Protein AF-A0A9D4WQP6-F1 (afdb_monomer_lite)

Structure (mmCIF, N/CA/C/O backbone):
data_AF-A0A9D4WQP6-F1
#
_entry.id   AF-A0A9D4WQP6-F1
#
loop_
_atom_site.group_PDB
_atom_site.id
_atom_site.type_symbol
_atom_site.label_atom_id
_atom_site.label_alt_id
_atom_site.label_comp_id
_atom_site.label_asym_id
_atom_site.label_entity_id
_atom_site.label_seq_id
_atom_site.pdbx_PDB_ins_code
_atom_site.Cartn_x
_atom_site.Cartn_y
_atom_site.Cartn_z
_atom_site.occupancy
_atom_site.B_iso_or_equiv
_atom_site.auth_seq_id
_atom_site.auth_comp_id
_atom_site.auth_asym_id
_atom_site.auth_atom_id
_atom_site.pdbx_PDB_model_num
ATOM 1 N N . ILE A 1 1 ? -13.582 3.578 19.648 1.00 75.19 1 ILE A N 1
ATOM 2 C CA . ILE A 1 1 ? -13.216 3.789 18.219 1.00 75.19 1 ILE A CA 1
ATOM 3 C C . ILE A 1 1 ? -14.192 4.723 17.494 1.00 75.19 1 ILE A C 1
ATOM 5 O O . ILE A 1 1 ? -13.750 5.733 16.963 1.00 75.19 1 ILE A O 1
ATOM 9 N N . GLU A 1 2 ? -15.504 4.466 17.499 1.00 80.69 2 GLU A N 1
ATOM 10 C CA . GLU A 1 2 ? -16.477 5.307 16.768 1.00 80.69 2 GLU A CA 1
ATOM 11 C C . GLU A 1 2 ? -16.513 6.769 17.237 1.00 80.69 2 GLU A C 1
ATOM 13 O O . GLU A 1 2 ? -16.511 7.677 16.411 1.00 80.69 2 GLU A O 1
ATOM 18 N N . LYS A 1 3 ? -16.437 7.014 18.554 1.00 83.38 3 LYS A N 1
ATOM 19 C CA . LYS A 1 3 ? -16.319 8.375 19.112 1.00 83.38 3 LYS A CA 1
ATOM 20 C C . LYS A 1 3 ? -15.081 9.123 18.594 1.00 83.38 3 LYS A C 1
ATOM 22 O O . LYS A 1 3 ? -15.191 10.296 18.254 1.00 83.38 3 LYS A O 1
ATOM 27 N N . LEU A 1 4 ? -13.934 8.440 18.480 1.00 81.88 4 LEU A N 1
ATOM 28 C CA . LEU A 1 4 ? -12.697 9.008 17.920 1.00 81.88 4 LEU A CA 1
ATOM 29 C C . LEU A 1 4 ? -12.855 9.311 16.421 1.00 81.88 4 LEU A C 1
ATOM 31 O O . LEU A 1 4 ? -12.470 10.376 15.948 1.00 81.88 4 LEU A O 1
ATOM 35 N N . ALA A 1 5 ? -13.455 8.393 15.660 1.00 81.44 5 ALA A N 1
ATOM 36 C CA . ALA A 1 5 ? -13.726 8.627 14.245 1.00 81.44 5 ALA A CA 1
ATOM 37 C C . ALA A 1 5 ? -14.672 9.825 14.046 1.00 81.44 5 ALA A C 1
ATOM 39 O O . ALA A 1 5 ? -14.434 10.661 13.173 1.00 81.44 5 ALA A O 1
ATOM 40 N N . SER A 1 6 ? -15.698 9.947 14.893 1.00 82.69 6 SER A N 1
ATOM 41 C CA . SER A 1 6 ? -16.642 11.064 14.874 1.00 82.69 6 SER A CA 1
ATOM 42 C C . SER A 1 6 ? -15.977 12.394 15.238 1.00 82.69 6 SER A C 1
ATOM 44 O O . SER A 1 6 ? -16.232 13.392 14.565 1.00 82.69 6 SER A O 1
ATOM 46 N N . SER A 1 7 ? -15.102 12.432 16.252 1.00 84.06 7 SER A N 1
ATOM 47 C CA . SER A 1 7 ? -14.399 13.665 16.644 1.00 84.06 7 SER A CA 1
ATOM 48 C C . SER A 1 7 ? -13.452 14.164 15.549 1.00 84.06 7 SER A C 1
ATOM 50 O O . SER A 1 7 ? -13.357 15.365 15.303 1.00 84.06 7 SER A O 1
ATOM 52 N N . LEU A 1 8 ? -12.826 13.243 14.815 1.00 79.56 8 LEU A N 1
ATOM 53 C CA . LEU A 1 8 ? -11.936 13.544 13.691 1.00 79.56 8 LEU A CA 1
ATOM 54 C C . LEU A 1 8 ? -12.680 13.771 12.362 1.00 79.56 8 LEU A C 1
ATOM 56 O O . LEU A 1 8 ? -12.034 13.958 11.327 1.00 79.56 8 LEU A O 1
ATOM 60 N N . LYS A 1 9 ? -14.025 13.751 12.369 1.00 79.44 9 LYS A N 1
ATOM 61 C CA . LYS A 1 9 ? -14.893 13.811 11.173 1.00 79.44 9 LYS A CA 1
ATOM 62 C C . LYS A 1 9 ? -14.481 12.797 10.099 1.00 79.44 9 LYS A C 1
ATOM 64 O O . LYS A 1 9 ? -14.582 13.050 8.897 1.00 79.44 9 LYS A O 1
ATOM 69 N N . PHE A 1 10 ? -13.978 11.647 10.531 1.00 79.94 10 PHE A N 1
ATOM 70 C CA . PHE A 1 10 ? -13.558 10.585 9.640 1.00 79.94 10 PHE A CA 1
ATOM 71 C C . PHE A 1 10 ? -14.791 9.785 9.191 1.00 79.94 10 PHE A C 1
ATOM 73 O O . PHE A 1 10 ? -15.555 9.336 10.046 1.00 79.94 10 PHE A O 1
ATOM 80 N N . PRO A 1 11 ? -15.007 9.571 7.876 1.00 77.19 11 PRO A N 1
ATOM 81 C CA . PRO A 1 11 ? -16.184 8.874 7.360 1.00 77.19 11 PRO A CA 1
ATOM 82 C C . PRO A 1 11 ? -16.050 7.353 7.552 1.00 77.19 11 PRO A C 1
ATOM 84 O O . PRO A 1 11 ? -15.870 6.598 6.592 1.00 77.19 11 PRO A O 1
ATOM 87 N N . LEU A 1 12 ? -16.086 6.910 8.811 1.00 80.88 12 LEU A N 1
ATOM 88 C CA . LEU A 1 12 ? -16.089 5.503 9.189 1.00 80.88 12 LEU A CA 1
ATOM 89 C C . LEU A 1 12 ? -17.465 4.910 8.897 1.00 80.88 12 LEU A C 1
ATOM 91 O O . LEU A 1 12 ? -18.463 5.343 9.463 1.00 80.88 12 LEU A O 1
ATOM 95 N N . LYS A 1 13 ? -17.515 3.905 8.021 1.00 80.81 13 LYS A N 1
ATOM 96 C CA . LYS A 1 13 ? -18.771 3.232 7.668 1.00 80.81 13 LYS A CA 1
ATOM 97 C C . LYS A 1 13 ? -18.991 1.936 8.435 1.00 80.81 13 LYS A C 1
ATOM 99 O O . LYS A 1 13 ? -20.121 1.637 8.800 1.00 80.81 13 LYS A O 1
ATOM 104 N N . LYS A 1 14 ? -17.933 1.139 8.602 1.00 82.94 14 LYS A N 1
ATOM 105 C CA . LYS A 1 14 ? -17.974 -0.153 9.297 1.00 82.94 14 LYS A CA 1
ATOM 106 C C . LYS A 1 14 ? -16.619 -0.487 9.914 1.00 82.94 14 LYS A C 1
ATOM 108 O O . LYS A 1 14 ? -15.577 -0.167 9.331 1.00 82.94 14 LYS A O 1
ATOM 113 N N . LEU A 1 15 ? -16.681 -1.168 11.052 1.00 84.50 15 LEU A N 1
ATOM 114 C CA . LEU A 1 15 ? -15.565 -1.818 11.724 1.00 84.50 15 LEU A CA 1
ATOM 115 C C . LEU A 1 15 ? -15.670 -3.327 11.489 1.00 84.50 15 LEU A C 1
ATOM 117 O O . LEU A 1 15 ? -16.758 -3.889 11.609 1.00 84.50 15 LEU A O 1
ATOM 121 N N . PHE A 1 16 ? -14.561 -3.963 11.133 1.00 87.38 16 PHE A N 1
ATOM 122 C CA . PHE A 1 16 ? -14.471 -5.408 10.965 1.00 87.38 16 PHE A CA 1
ATOM 123 C C . PHE A 1 16 ? -13.362 -5.956 11.850 1.00 87.38 16 PHE A C 1
ATOM 125 O O . PHE A 1 16 ? -12.314 -5.326 11.989 1.00 87.38 16 PHE A O 1
ATOM 132 N N . VAL A 1 17 ? -13.595 -7.141 12.402 1.00 87.62 17 VAL A N 1
ATOM 133 C CA . VAL A 1 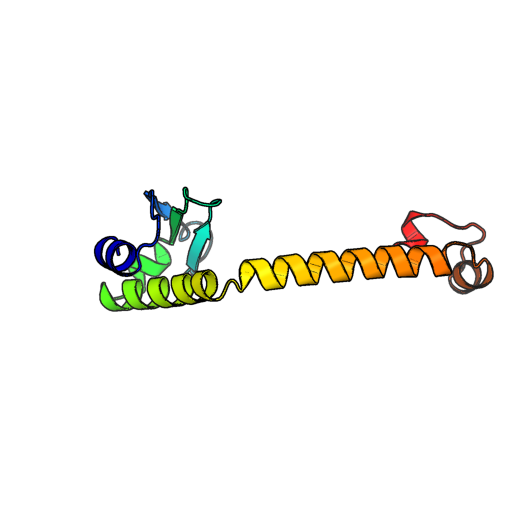17 ? -12.563 -7.940 13.058 1.00 87.62 17 VAL A CA 1
ATOM 134 C C . VAL A 1 17 ? -12.336 -9.170 12.189 1.00 87.62 17 VAL A C 1
ATOM 136 O O . VAL A 1 17 ? -13.299 -9.822 11.785 1.00 87.62 17 VAL A O 1
ATOM 139 N N . VAL A 1 18 ? -11.083 -9.427 11.834 1.00 88.44 18 VAL A N 1
ATOM 140 C CA . VAL A 1 18 ? -10.657 -10.582 11.038 1.00 88.44 18 VAL A CA 1
ATOM 141 C C . VAL A 1 18 ? -9.930 -11.559 11.949 1.00 88.44 18 VAL A C 1
ATOM 143 O O . VAL A 1 18 ? -9.108 -11.142 12.762 1.00 88.44 18 VAL A O 1
ATOM 146 N N . ASP A 1 19 ? -10.223 -12.846 11.776 1.00 84.31 19 ASP A N 1
ATOM 147 C CA . ASP A 1 19 ? -9.466 -13.938 12.386 1.00 84.31 19 ASP A CA 1
ATOM 148 C C . ASP A 1 19 ? -8.107 -14.067 11.676 1.00 84.31 19 ASP A C 1
ATOM 150 O O . ASP A 1 19 ? -7.983 -14.631 10.585 1.00 84.31 19 ASP A O 1
ATOM 154 N N . GLY A 1 20 ? -7.102 -13.408 12.249 1.00 79.25 20 GLY A N 1
ATOM 155 C CA . GLY A 1 20 ? -5.705 -13.482 11.845 1.00 79.25 20 GLY A CA 1
ATOM 156 C C . GLY A 1 20 ? -4.947 -14.581 12.588 1.00 79.25 20 GLY A C 1
ATOM 157 O O . GLY A 1 20 ? -3.944 -15.075 12.062 1.00 79.25 20 GLY A O 1
ATOM 158 N N . SER A 1 21 ? -5.446 -15.000 13.757 1.00 80.06 21 SER A N 1
ATOM 159 C CA . SER A 1 21 ? -4.816 -16.011 14.609 1.00 80.06 21 SER A CA 1
ATOM 160 C C . SER A 1 21 ? -4.684 -17.369 13.922 1.00 80.06 21 SER A C 1
ATOM 162 O O . SER A 1 21 ? -3.692 -18.066 14.134 1.00 80.06 21 SER A O 1
ATOM 164 N N . THR A 1 22 ? -5.597 -17.709 13.003 1.00 79.25 22 THR A N 1
ATOM 165 C CA . THR A 1 22 ? -5.505 -18.953 12.220 1.00 79.25 22 THR A CA 1
ATOM 166 C C . THR A 1 22 ? -4.290 -19.009 11.287 1.00 79.25 22 THR A C 1
ATOM 168 O O . THR A 1 22 ? -3.875 -20.095 10.886 1.00 79.25 22 THR A O 1
ATOM 171 N N . ARG A 1 23 ? -3.742 -17.857 10.875 1.00 77.50 23 ARG A N 1
ATOM 172 C CA . ARG A 1 23 ? -2.650 -17.775 9.886 1.00 77.50 23 ARG A CA 1
ATOM 173 C C . ARG A 1 23 ? -1.313 -17.373 10.493 1.00 77.50 23 ARG A C 1
ATOM 175 O O . ARG A 1 23 ? -0.277 -17.774 9.970 1.00 77.50 23 ARG A O 1
ATOM 182 N N . SER A 1 24 ? -1.315 -16.559 11.545 1.00 74.06 24 SER A N 1
ATOM 183 C CA . SER A 1 24 ? -0.091 -16.100 12.207 1.00 74.06 24 SER A CA 1
ATOM 184 C C . SER A 1 24 ? -0.393 -15.443 13.551 1.00 74.06 24 SER A C 1
ATOM 186 O O . SER A 1 24 ? -1.471 -14.894 13.746 1.00 74.06 24 SER A O 1
ATOM 188 N N . SER A 1 25 ? 0.601 -15.37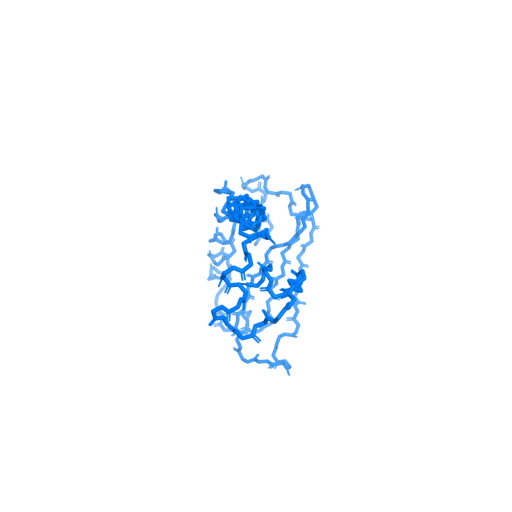9 14.436 1.00 77.75 25 SER A N 1
ATOM 189 C CA . SER A 1 25 ? 0.530 -14.619 15.693 1.00 77.75 25 SER A CA 1
ATOM 190 C C . SER A 1 25 ? 0.760 -13.108 15.525 1.00 77.75 25 SER A C 1
ATOM 192 O O . SER A 1 25 ? 0.851 -12.387 16.520 1.00 77.75 25 SER A O 1
ATOM 194 N N . HIS A 1 26 ? 0.892 -12.613 14.290 1.00 80.75 26 HIS A N 1
ATOM 195 C CA . HIS A 1 26 ? 1.118 -11.194 14.040 1.00 80.75 26 HIS A CA 1
ATOM 196 C C . HIS A 1 26 ? -0.164 -10.386 14.226 1.00 80.75 26 HIS A C 1
ATOM 198 O O . HIS A 1 26 ? -1.230 -10.733 13.714 1.00 80.75 26 HIS A O 1
ATOM 204 N N . SER A 1 27 ? -0.024 -9.270 14.930 1.00 82.00 27 SER A N 1
ATOM 205 C CA . SER A 1 27 ? -1.090 -8.298 15.139 1.00 82.00 27 SER A CA 1
ATOM 206 C C . SER A 1 27 ? -1.033 -7.211 14.091 1.00 82.00 27 SER A C 1
ATOM 208 O O . SER A 1 27 ? 0.041 -6.707 13.763 1.00 82.00 27 SER A O 1
ATOM 210 N N . ASN A 1 28 ? -2.196 -6.854 13.555 1.00 85.12 28 ASN A N 1
ATOM 211 C CA . ASN A 1 28 ? -2.297 -5.805 12.558 1.00 85.12 28 ASN A CA 1
ATOM 212 C C . ASN A 1 28 ? -3.646 -5.082 12.646 1.00 85.12 28 ASN A C 1
ATOM 214 O O . ASN A 1 28 ? -4.664 -5.646 13.057 1.00 85.12 28 ASN A O 1
ATOM 218 N N . ALA A 1 29 ? -3.646 -3.825 12.225 1.00 86.62 29 ALA A N 1
ATOM 219 C CA . ALA A 1 29 ? -4.835 -3.046 11.951 1.00 86.62 29 ALA A CA 1
ATOM 220 C C . ALA A 1 29 ? -4.601 -2.292 10.650 1.00 86.62 29 ALA A C 1
ATOM 222 O O . ALA A 1 29 ? -3.556 -1.680 10.457 1.00 86.62 29 ALA A O 1
ATOM 223 N N . TYR A 1 30 ? -5.581 -2.304 9.755 1.00 85.75 30 TYR A N 1
ATOM 224 C CA . TYR A 1 30 ? -5.476 -1.529 8.530 1.00 85.75 30 TYR A CA 1
ATOM 225 C C . TYR A 1 30 ? -6.800 -0.896 8.143 1.00 85.75 30 TYR A C 1
ATOM 227 O O . TYR A 1 30 ? -7.902 -1.356 8.455 1.00 85.75 30 TYR A O 1
ATOM 235 N N . MET A 1 31 ? -6.675 0.204 7.415 1.00 85.25 31 MET A N 1
ATOM 236 C CA . MET A 1 31 ? -7.799 0.978 6.921 1.00 85.25 31 MET A CA 1
ATOM 237 C C . MET A 1 31 ? -7.887 0.835 5.411 1.00 85.25 31 MET A C 1
ATOM 239 O O . MET A 1 31 ? -6.891 1.019 4.708 1.00 85.25 31 MET A O 1
ATOM 243 N N . TYR A 1 32 ? -9.084 0.573 4.898 1.00 82.56 32 TYR A N 1
ATOM 244 C CA . TYR A 1 32 ? -9.316 0.435 3.465 1.00 82.56 32 TYR A CA 1
ATOM 245 C C . TYR A 1 32 ? -10.617 1.114 3.036 1.00 82.56 32 TYR A C 1
ATOM 247 O O . TYR A 1 32 ? -11.480 1.449 3.850 1.00 82.56 32 TYR A O 1
ATOM 255 N N . GLY A 1 33 ? -10.754 1.327 1.732 1.00 81.31 33 GLY A N 1
ATOM 256 C CA . GLY A 1 33 ? -11.931 1.940 1.131 1.00 81.31 33 GLY A CA 1
ATOM 257 C C . GLY A 1 33 ? -11.656 3.303 0.509 1.00 81.31 33 GLY A C 1
ATOM 258 O O . GLY A 1 33 ? -10.711 4.013 0.859 1.00 81.31 33 GLY A O 1
ATOM 259 N N . PHE A 1 34 ? -12.516 3.650 -0.442 1.00 74.25 34 PHE A N 1
ATOM 260 C CA . PHE A 1 34 ? -12.396 4.852 -1.256 1.00 74.25 34 PHE A CA 1
ATOM 261 C C . PHE A 1 34 ? -13.309 5.967 -0.740 1.00 74.25 34 PHE A C 1
ATOM 263 O O . PHE A 1 34 ? -14.441 5.725 -0.307 1.00 74.25 34 PHE A O 1
ATOM 270 N N . PHE A 1 35 ? -12.820 7.205 -0.826 1.00 74.75 35 PHE A N 1
ATOM 271 C CA . PHE A 1 35 ? -13.561 8.434 -0.527 1.00 74.75 35 PHE A CA 1
ATOM 272 C C . PHE A 1 35 ? -14.302 8.404 0.823 1.00 74.75 35 PHE A C 1
ATOM 274 O O . PHE A 1 35 ? -13.670 8.456 1.878 1.00 74.75 35 PHE A O 1
ATOM 281 N N . LYS A 1 36 ? -15.641 8.346 0.780 1.00 75.44 36 LYS A N 1
ATOM 282 C CA . LYS A 1 36 ? -16.555 8.395 1.931 1.00 75.44 36 LYS A CA 1
ATOM 283 C C . LYS A 1 36 ? -16.905 7.011 2.495 1.00 75.44 36 LYS A C 1
ATOM 285 O O . LYS A 1 36 ? -17.629 6.922 3.475 1.00 75.44 36 LYS A O 1
ATOM 290 N N . ASN A 1 37 ? -16.421 5.929 1.887 1.00 80.50 37 ASN A N 1
ATOM 291 C CA . ASN A 1 37 ? -16.713 4.557 2.306 1.00 80.50 37 ASN A CA 1
ATOM 292 C C . ASN A 1 37 ? -15.486 3.920 2.972 1.00 80.50 37 ASN A C 1
ATOM 294 O O . ASN A 1 37 ? -15.056 2.837 2.570 1.00 80.50 37 ASN A O 1
ATOM 298 N N . LYS A 1 38 ? -14.906 4.595 3.970 1.00 83.50 38 LYS A N 1
ATOM 299 C CA . LYS A 1 38 ? -13.727 4.083 4.674 1.00 83.50 38 LYS A CA 1
ATOM 300 C C . LYS A 1 38 ? -14.144 3.082 5.751 1.00 83.50 38 LYS A C 1
ATOM 302 O O . LYS A 1 38 ? -15.145 3.259 6.449 1.00 83.50 38 LYS A O 1
ATOM 307 N N . ARG A 1 39 ? -13.388 1.997 5.847 1.00 87.50 39 ARG A N 1
ATOM 308 C CA . ARG A 1 39 ? -13.608 0.866 6.746 1.00 87.50 39 ARG A CA 1
ATOM 309 C C . ARG A 1 39 ? -12.310 0.569 7.480 1.00 87.50 39 ARG A C 1
ATOM 311 O O . ARG A 1 39 ? -11.226 0.774 6.932 1.00 87.50 39 ARG A O 1
ATOM 318 N N . ILE A 1 40 ? -12.438 0.095 8.709 1.00 88.38 40 ILE A N 1
ATOM 319 C CA . ILE A 1 40 ? -11.307 -0.295 9.551 1.00 88.38 40 ILE A CA 1
ATOM 320 C C . ILE A 1 40 ? -11.391 -1.804 9.759 1.00 88.38 40 ILE A C 1
ATOM 322 O O . ILE A 1 40 ? -12.475 -2.320 10.039 1.00 88.38 40 ILE A O 1
ATOM 326 N N . VAL A 1 41 ? -10.265 -2.491 9.591 1.00 89.06 41 VAL A N 1
ATOM 327 C CA . VAL A 1 41 ? -10.098 -3.911 9.902 1.00 89.06 41 VAL A CA 1
ATOM 328 C C . VAL A 1 41 ? -9.098 -4.037 11.033 1.00 89.06 41 VAL A C 1
ATOM 330 O O . VAL A 1 41 ? -7.999 -3.493 10.952 1.00 89.06 41 VAL A O 1
ATOM 333 N N . LEU A 1 42 ? -9.493 -4.759 12.068 1.00 88.94 42 LEU A N 1
ATOM 334 C CA . LEU A 1 42 ? -8.661 -5.142 13.198 1.00 88.94 42 LEU A CA 1
ATOM 335 C C . LEU A 1 42 ? -8.425 -6.648 13.130 1.00 88.94 42 LEU A C 1
ATOM 337 O O . LEU A 1 42 ? -9.340 -7.389 12.771 1.00 88.94 42 LEU A O 1
ATOM 341 N N . TYR A 1 43 ? -7.231 -7.105 13.479 1.00 89.88 43 TYR A N 1
ATOM 342 C CA . TYR A 1 43 ? -7.004 -8.531 13.699 1.00 89.88 43 TYR A CA 1
ATOM 343 C C . TYR A 1 43 ? -7.441 -8.911 15.113 1.00 89.88 43 TYR A C 1
ATOM 345 O O . TYR A 1 43 ? -7.260 -8.140 16.056 1.00 89.88 43 TYR A O 1
ATOM 353 N N . ASP A 1 44 ? -8.003 -10.103 15.263 1.00 86.25 44 ASP A N 1
ATOM 354 C CA . ASP A 1 44 ? -8.315 -10.709 16.558 1.00 86.25 44 ASP A CA 1
ATOM 355 C C . ASP A 1 44 ? -7.079 -10.805 17.469 1.00 86.25 44 ASP A C 1
ATOM 357 O O . ASP A 1 44 ? -7.168 -10.498 18.656 1.00 86.25 44 ASP A O 1
ATOM 361 N N . THR A 1 45 ? -5.910 -11.116 16.905 1.00 86.81 45 THR A N 1
ATOM 362 C CA . THR A 1 45 ? -4.617 -11.150 17.605 1.00 86.81 45 THR A CA 1
ATOM 363 C C . THR A 1 45 ? -4.252 -9.805 18.227 1.00 86.81 45 THR A C 1
ATOM 365 O O . THR A 1 45 ? -3.756 -9.771 19.351 1.00 86.81 45 THR A O 1
ATOM 368 N N . LEU A 1 46 ? -4.559 -8.691 17.552 1.00 85.69 46 LEU A N 1
ATOM 369 C CA . LEU A 1 46 ? -4.338 -7.345 18.088 1.00 85.69 46 LEU A CA 1
ATOM 370 C C . LEU A 1 46 ? -5.254 -7.082 19.287 1.00 85.69 46 LEU A C 1
ATOM 372 O O . LEU A 1 46 ? -4.805 -6.566 20.304 1.00 85.69 46 LEU A O 1
ATOM 376 N N . VAL A 1 47 ? -6.527 -7.471 19.177 1.00 84.56 47 VAL A N 1
ATOM 377 C CA . VAL A 1 47 ? -7.506 -7.320 20.263 1.00 84.56 47 VAL A CA 1
ATOM 378 C C . VAL A 1 47 ? -7.125 -8.179 21.471 1.00 84.56 47 VAL A C 1
ATOM 380 O O . VAL A 1 47 ? -7.323 -7.754 22.600 1.00 84.56 47 VAL A O 1
ATOM 383 N N . GLN A 1 48 ? -6.550 -9.363 21.249 1.00 83.94 48 GLN A N 1
ATOM 384 C CA . GLN A 1 48 ? -6.079 -10.246 22.319 1.00 83.94 48 GLN A CA 1
ATOM 385 C C . GLN A 1 48 ? -4.770 -9.771 22.968 1.00 83.94 48 GLN A C 1
ATOM 387 O O . GLN A 1 48 ? -4.556 -10.016 24.154 1.00 83.94 48 GLN A O 1
ATOM 392 N N . GLN A 1 49 ? -3.875 -9.132 22.208 1.00 83.38 49 GLN A N 1
ATOM 393 C CA . GLN A 1 49 ? -2.590 -8.641 22.721 1.00 83.38 49 GLN A CA 1
ATOM 394 C C . GLN A 1 49 ? -2.713 -7.314 23.470 1.00 83.38 49 GLN A C 1
ATOM 396 O O . GLN A 1 49 ? -1.988 -7.100 24.443 1.00 83.38 49 GLN A O 1
ATOM 401 N N . CYS A 1 50 ? -3.604 -6.429 23.026 1.00 84.00 50 CYS A N 1
ATOM 402 C CA . CYS A 1 50 ? -3.883 -5.184 23.725 1.00 84.00 50 CYS A CA 1
ATOM 403 C C . CYS A 1 50 ? -4.665 -5.479 25.007 1.00 84.00 50 CYS A C 1
ATOM 405 O O . CYS A 1 50 ? -5.742 -6.070 24.971 1.00 84.00 50 CYS A O 1
ATOM 407 N N . LYS A 1 51 ? -4.132 -5.055 26.154 1.00 77.44 51 LYS A N 1
ATOM 408 C CA . LYS A 1 51 ? -4.771 -5.318 27.456 1.00 77.44 51 LYS A CA 1
ATOM 409 C C . LYS A 1 51 ? -5.926 -4.361 27.732 1.00 77.44 51 LYS A C 1
ATOM 411 O O . LYS A 1 51 ? -6.839 -4.716 28.471 1.00 77.44 51 LYS A O 1
ATOM 416 N N . ASN A 1 52 ? -5.872 -3.169 27.136 1.00 84.19 52 ASN A N 1
ATOM 417 C CA . ASN A 1 52 ? -6.827 -2.088 27.347 1.00 84.19 52 ASN A CA 1
ATOM 418 C C . ASN A 1 52 ? -7.333 -1.519 26.015 1.00 84.19 52 ASN A C 1
ATOM 420 O O . ASN A 1 52 ? -6.587 -1.404 25.040 1.00 84.19 52 ASN A O 1
ATOM 424 N N . ASP A 1 53 ? -8.574 -1.032 26.021 1.00 83.69 53 ASP A N 1
ATOM 425 C CA . ASP A 1 53 ? -9.187 -0.351 24.873 1.00 83.69 53 ASP A CA 1
ATOM 426 C C . ASP A 1 53 ? -8.405 0.898 24.427 1.00 83.69 53 ASP A C 1
ATOM 428 O O . ASP A 1 53 ? -8.437 1.270 23.252 1.00 83.69 53 ASP A O 1
ATOM 432 N N . GLU A 1 54 ? -7.686 1.549 25.345 1.00 85.88 54 GLU A N 1
ATOM 433 C CA . GLU A 1 54 ? -6.880 2.741 25.056 1.00 85.88 54 GLU A CA 1
ATOM 434 C C . GLU A 1 54 ? -5.724 2.453 24.091 1.00 85.88 54 GLU A C 1
ATOM 436 O O . GLU A 1 54 ? -5.456 3.260 23.201 1.00 85.88 54 GLU A O 1
ATOM 441 N N . GLU A 1 55 ? -5.089 1.284 24.205 1.00 86.56 55 GLU A N 1
ATOM 442 C CA . GLU A 1 55 ? -3.996 0.870 23.318 1.00 86.56 55 GLU A CA 1
ATOM 443 C C . GLU A 1 55 ? -4.514 0.671 21.889 1.00 86.56 55 GLU A C 1
ATOM 445 O O . GLU A 1 55 ? -3.933 1.179 20.928 1.00 86.56 55 GLU A O 1
ATOM 450 N N . ILE A 1 56 ? -5.676 0.024 21.748 1.00 85.62 56 ILE A N 1
ATOM 451 C CA . ILE A 1 56 ? -6.337 -0.172 20.452 1.00 85.62 56 ILE A CA 1
ATOM 452 C C . ILE A 1 56 ? -6.707 1.185 19.840 1.00 85.62 56 ILE A C 1
ATOM 454 O O . ILE A 1 56 ? -6.504 1.424 18.648 1.00 85.62 56 ILE A O 1
ATOM 458 N N . VAL A 1 57 ? -7.236 2.107 20.649 1.00 86.88 57 VAL A N 1
ATOM 459 C CA . VAL A 1 57 ? -7.570 3.466 20.206 1.00 86.88 57 VAL A CA 1
ATOM 460 C C . VAL A 1 57 ? -6.320 4.229 19.761 1.00 86.88 57 VAL A C 1
ATOM 462 O O . VAL A 1 57 ? -6.389 4.919 18.743 1.00 86.88 57 VAL A O 1
ATOM 465 N N . ALA A 1 58 ? -5.189 4.083 20.454 1.00 87.50 58 ALA A N 1
ATOM 466 C CA . ALA A 1 58 ? -3.921 4.706 20.081 1.00 87.50 58 ALA A CA 1
ATOM 467 C C . ALA A 1 58 ? -3.383 4.176 18.740 1.00 87.50 58 ALA A C 1
ATOM 469 O O . ALA A 1 58 ? -3.007 4.973 17.879 1.00 87.50 58 ALA A O 1
ATOM 470 N N . VAL A 1 59 ? -3.431 2.859 18.511 1.00 88.06 59 VAL A N 1
ATOM 471 C CA . VAL A 1 59 ? -3.048 2.246 17.224 1.00 88.06 59 VAL A CA 1
ATOM 472 C C . VAL A 1 59 ? -3.937 2.765 16.093 1.00 88.06 59 VAL A C 1
ATOM 474 O O . VAL A 1 59 ? -3.446 3.212 15.059 1.00 88.06 59 VAL A O 1
ATOM 477 N N . ILE A 1 60 ? -5.256 2.804 16.297 1.00 87.19 60 ILE A N 1
ATOM 478 C CA . ILE A 1 60 ? -6.176 3.341 15.287 1.00 87.19 60 ILE A CA 1
ATOM 479 C C . ILE A 1 60 ? -5.961 4.843 15.057 1.00 87.19 60 ILE A C 1
ATOM 481 O O . ILE A 1 60 ? -6.084 5.309 13.923 1.00 87.19 60 ILE A O 1
ATOM 485 N N . ALA A 1 61 ? -5.620 5.611 16.092 1.00 86.44 61 ALA A N 1
ATOM 486 C CA . ALA A 1 61 ? -5.273 7.022 15.951 1.00 86.44 61 ALA A CA 1
ATOM 487 C C . ALA A 1 61 ? -4.000 7.218 15.109 1.00 86.44 61 ALA A C 1
ATOM 489 O O . ALA A 1 61 ? -3.970 8.112 14.261 1.00 86.44 61 ALA A O 1
ATOM 490 N N . HIS A 1 62 ? -2.989 6.362 15.286 1.00 86.62 62 HIS A N 1
ATOM 491 C CA . HIS A 1 62 ? -1.774 6.353 14.468 1.00 86.62 62 HIS A CA 1
ATOM 492 C C . HIS A 1 62 ? -2.089 6.093 12.985 1.00 86.62 62 HIS A C 1
ATOM 494 O O . HIS A 1 62 ? -1.728 6.893 12.118 1.00 86.62 62 HIS A O 1
ATOM 500 N N . GLU A 1 63 ? -2.874 5.053 12.697 1.00 84.25 63 GLU A N 1
ATOM 501 C CA . GLU A 1 63 ? -3.308 4.713 11.333 1.00 84.25 63 GLU A CA 1
ATOM 502 C C . GLU A 1 63 ? -4.159 5.821 10.686 1.00 84.25 63 GLU A C 1
ATOM 504 O O . GLU A 1 63 ? -4.016 6.157 9.502 1.00 84.25 63 GLU A O 1
ATOM 509 N N . LEU A 1 64 ? -5.024 6.467 11.474 1.00 83.38 64 LEU A N 1
ATOM 510 C CA . LEU A 1 64 ? -5.774 7.648 11.043 1.00 83.38 64 LEU A CA 1
ATOM 511 C C . LEU A 1 64 ? -4.844 8.819 10.703 1.00 83.38 64 LEU A C 1
ATOM 513 O O . LEU A 1 64 ? -5.115 9.543 9.740 1.00 83.38 64 LEU A O 1
ATOM 517 N N . GLY A 1 65 ? -3.746 8.982 11.441 1.00 84.19 65 GLY A N 1
ATOM 518 C CA . GLY A 1 65 ? -2.690 9.955 11.167 1.00 84.19 65 GLY A CA 1
ATOM 519 C C . GLY A 1 65 ? -2.089 9.777 9.773 1.00 84.19 65 GLY A C 1
ATOM 520 O O . GLY A 1 65 ? -2.058 10.732 8.992 1.00 84.19 65 GLY A O 1
ATOM 521 N N . HIS A 1 66 ? -1.736 8.546 9.392 1.00 82.38 66 HIS A N 1
ATOM 522 C CA . HIS A 1 66 ? -1.248 8.239 8.040 1.00 82.38 66 HIS A CA 1
ATOM 523 C C . HIS A 1 66 ? -2.239 8.636 6.943 1.00 82.38 66 HIS A C 1
ATOM 525 O O . HIS A 1 66 ? -1.851 9.140 5.883 1.00 82.38 66 HIS A O 1
ATOM 531 N N . ARG A 1 67 ? -3.540 8.456 7.194 1.00 77.94 67 ARG A N 1
ATOM 532 C CA . ARG A 1 67 ? -4.596 8.862 6.257 1.00 77.94 67 ARG A CA 1
ATOM 533 C C . ARG A 1 67 ? -4.842 10.363 6.249 1.00 77.94 67 ARG A C 1
ATOM 535 O O . ARG A 1 67 ? -5.200 10.884 5.197 1.00 77.94 67 ARG A O 1
ATOM 542 N N . LYS A 1 68 ? -4.661 11.057 7.372 1.00 81.31 68 LYS A N 1
ATOM 543 C CA . LYS A 1 68 ? -4.805 12.516 7.465 1.00 81.31 68 LYS A CA 1
ATOM 544 C C . LYS A 1 68 ? -3.684 13.240 6.726 1.00 81.31 68 LYS A C 1
ATOM 546 O O . LYS A 1 68 ? -3.958 14.214 6.033 1.00 81.31 68 LYS A O 1
ATOM 551 N N . LEU A 1 69 ? -2.459 12.733 6.839 1.00 84.62 69 LEU A N 1
ATOM 552 C CA . LEU A 1 69 ? -1.276 13.251 6.150 1.00 84.62 69 LEU A CA 1
ATOM 553 C C . LEU A 1 69 ? -1.157 12.746 4.701 1.00 84.62 69 LEU A C 1
ATOM 555 O O . LEU A 1 69 ? -0.180 13.039 4.023 1.00 84.62 69 LEU A O 1
ATOM 559 N N . ASN A 1 70 ? -2.152 12.002 4.204 1.00 83.12 70 ASN A N 1
ATOM 560 C CA . ASN A 1 70 ? -2.200 11.474 2.839 1.00 83.12 70 ASN A CA 1
ATOM 561 C C . ASN A 1 70 ? -0.987 10.610 2.445 1.00 83.12 70 ASN A C 1
ATOM 563 O O . ASN A 1 70 ? -0.697 10.495 1.255 1.00 83.12 70 ASN A O 1
ATOM 567 N N . HIS A 1 71 ? -0.314 9.946 3.395 1.00 86.25 71 HIS A N 1
ATOM 568 C CA . HIS A 1 71 ? 0.888 9.144 3.113 1.00 86.25 71 HIS A CA 1
ATOM 569 C C . HIS A 1 71 ? 0.630 8.110 2.008 1.00 86.25 71 HIS A C 1
ATOM 571 O O . HIS A 1 71 ? 1.415 7.993 1.076 1.00 86.25 71 HIS A O 1
ATOM 577 N N . THR A 1 72 ? -0.529 7.440 2.032 1.00 84.19 72 THR A N 1
ATOM 578 C CA . THR A 1 72 ? -0.911 6.481 0.982 1.00 84.19 72 THR A CA 1
ATOM 579 C C . THR A 1 72 ? -0.984 7.114 -0.411 1.00 84.19 72 THR A C 1
ATOM 581 O O . THR A 1 72 ? -0.616 6.473 -1.389 1.00 84.19 72 THR A O 1
ATOM 584 N N . VAL A 1 73 ? -1.465 8.357 -0.520 1.00 87.31 73 VAL A N 1
ATOM 585 C CA . VAL A 1 73 ? -1.572 9.065 -1.806 1.00 87.31 73 VAL A CA 1
ATOM 586 C C . VAL A 1 73 ? -0.190 9.486 -2.289 1.00 87.31 73 VAL A C 1
ATOM 588 O O . VAL A 1 73 ? 0.118 9.291 -3.459 1.00 87.31 73 VAL A O 1
ATOM 591 N N . PHE A 1 74 ? 0.660 9.997 -1.394 1.00 90.81 74 PHE A N 1
ATOM 592 C CA . PHE A 1 74 ? 2.043 10.334 -1.729 1.00 90.81 74 PHE A CA 1
ATOM 593 C C . PHE A 1 74 ? 2.813 9.117 -2.235 1.00 90.81 74 PHE A C 1
ATOM 595 O O . PHE A 1 74 ? 3.409 9.184 -3.307 1.00 90.81 74 PHE A O 1
ATOM 602 N N . THR A 1 75 ? 2.745 7.988 -1.525 1.00 90.50 75 THR A N 1
ATOM 603 C CA . THR A 1 75 ? 3.385 6.745 -1.968 1.00 90.50 75 THR A CA 1
ATOM 604 C C . THR A 1 75 ? 2.815 6.273 -3.304 1.00 90.50 75 THR A C 1
ATOM 606 O O . THR A 1 75 ? 3.582 5.901 -4.185 1.00 90.50 75 THR A O 1
ATOM 609 N N . PHE A 1 76 ? 1.493 6.336 -3.499 1.00 91.44 76 PHE A N 1
ATOM 610 C CA . PHE A 1 76 ? 0.875 5.971 -4.775 1.00 91.44 76 PHE A CA 1
ATOM 611 C C . PHE A 1 76 ? 1.401 6.829 -5.934 1.00 91.44 76 PHE A C 1
ATOM 613 O O . PHE A 1 76 ? 1.833 6.280 -6.943 1.00 91.44 76 PHE A O 1
ATOM 620 N N . ILE A 1 77 ? 1.431 8.157 -5.777 1.00 95.12 77 ILE A N 1
ATOM 621 C CA . ILE A 1 77 ? 1.944 9.083 -6.798 1.00 95.12 77 ILE A CA 1
ATOM 622 C C . ILE A 1 77 ? 3.433 8.836 -7.061 1.00 95.12 77 ILE A C 1
ATOM 624 O O . ILE A 1 77 ? 3.837 8.766 -8.218 1.00 95.12 77 ILE A O 1
ATOM 628 N N . ALA A 1 78 ? 4.239 8.650 -6.014 1.00 95.50 78 ALA A N 1
ATOM 629 C CA . ALA A 1 78 ? 5.662 8.349 -6.155 1.00 95.50 78 ALA A CA 1
ATOM 630 C C . ALA A 1 78 ? 5.895 7.069 -6.974 1.00 95.50 78 ALA A C 1
ATOM 632 O O . ALA A 1 78 ? 6.752 7.054 -7.854 1.00 95.50 78 ALA A O 1
ATOM 633 N N . MET A 1 79 ? 5.088 6.025 -6.748 1.00 95.12 79 MET A N 1
ATOM 634 C CA . MET A 1 79 ? 5.147 4.799 -7.548 1.00 95.12 79 MET A CA 1
ATOM 635 C C . MET A 1 79 ? 4.741 5.039 -9.006 1.00 95.12 79 MET A C 1
ATOM 637 O O . MET A 1 79 ? 5.408 4.529 -9.897 1.00 95.12 79 MET A O 1
ATOM 641 N N . GLN A 1 80 ? 3.713 5.854 -9.276 1.00 95.94 80 GLN A N 1
ATOM 642 C CA . GLN A 1 80 ? 3.339 6.192 -10.658 1.00 95.94 80 GLN A CA 1
ATOM 643 C C . GLN A 1 80 ? 4.455 6.951 -11.391 1.00 95.94 80 GLN A C 1
ATOM 645 O O . GLN A 1 80 ? 4.723 6.672 -12.557 1.00 95.94 80 GLN A O 1
ATOM 650 N N . ILE A 1 81 ? 5.132 7.880 -10.709 1.00 96.25 81 ILE A N 1
ATOM 651 C CA . ILE A 1 81 ? 6.278 8.607 -11.271 1.00 96.25 81 ILE A CA 1
ATOM 652 C C . ILE A 1 81 ? 7.421 7.639 -11.575 1.00 96.25 81 ILE A C 1
ATOM 654 O O . ILE A 1 81 ? 7.971 7.682 -12.671 1.00 96.25 81 ILE A O 1
ATOM 658 N N . LEU A 1 82 ? 7.753 6.741 -10.644 1.00 94.94 82 LEU A N 1
ATOM 659 C CA . LEU A 1 82 ? 8.790 5.733 -10.859 1.00 94.94 82 LEU A CA 1
ATOM 660 C C . LEU A 1 82 ? 8.469 4.844 -12.068 1.00 94.94 82 LEU A C 1
ATOM 662 O O . LEU A 1 82 ? 9.328 4.645 -12.922 1.00 94.94 82 LEU A O 1
ATOM 666 N N . THR A 1 83 ? 7.228 4.371 -12.183 1.00 93.69 83 THR A N 1
ATOM 667 C CA . THR A 1 83 ? 6.776 3.584 -13.336 1.00 93.69 83 THR A CA 1
ATOM 668 C C . THR A 1 83 ? 6.910 4.368 -14.644 1.00 93.69 83 THR A C 1
ATOM 670 O O . THR A 1 83 ? 7.407 3.832 -15.632 1.00 93.69 83 THR A O 1
ATOM 673 N N . LEU A 1 84 ? 6.534 5.650 -14.667 1.00 94.62 84 LEU A N 1
ATOM 674 C CA . LEU A 1 84 ? 6.714 6.501 -15.848 1.00 94.62 84 LEU A CA 1
ATOM 675 C C . LEU A 1 84 ? 8.190 6.681 -16.215 1.00 94.62 84 LEU A C 1
ATOM 677 O O . LEU A 1 84 ? 8.527 6.637 -17.396 1.00 94.62 84 LEU A O 1
ATOM 681 N N . LEU A 1 85 ? 9.070 6.849 -15.226 1.00 93.44 85 LEU A N 1
ATOM 682 C CA . LEU A 1 85 ? 10.511 6.949 -15.454 1.00 93.44 85 LEU A CA 1
ATOM 683 C C . LEU A 1 85 ? 11.093 5.649 -16.011 1.00 93.44 85 LEU A C 1
ATOM 685 O O . LEU A 1 85 ? 11.919 5.713 -16.915 1.00 93.44 85 LEU A O 1
ATOM 689 N N . GLN A 1 86 ? 10.643 4.486 -15.536 1.00 91.31 86 GLN A N 1
ATOM 690 C CA . GLN A 1 86 ? 11.049 3.188 -16.086 1.00 91.31 86 GLN A CA 1
ATOM 691 C C . GLN A 1 86 ? 10.631 3.045 -17.552 1.00 91.31 86 GLN A C 1
ATOM 693 O O . GLN A 1 86 ? 11.464 2.725 -18.396 1.00 91.31 86 GLN A O 1
ATOM 698 N N . PHE A 1 87 ? 9.376 3.363 -17.886 1.00 91.31 87 PHE A N 1
ATOM 699 C CA . PHE A 1 87 ? 8.926 3.356 -19.280 1.00 91.31 87 PHE A CA 1
ATOM 700 C C . PHE A 1 87 ? 9.675 4.384 -20.137 1.00 91.31 87 PHE A C 1
ATOM 702 O O . PHE A 1 87 ? 10.039 4.080 -21.271 1.00 91.31 87 PHE A O 1
ATOM 709 N N . GLY A 1 88 ? 9.954 5.574 -19.602 1.00 90.38 88 GLY A N 1
ATOM 710 C CA . GLY A 1 88 ? 10.770 6.589 -20.268 1.00 90.38 88 GLY A CA 1
ATOM 711 C C . GLY A 1 88 ? 12.191 6.094 -20.543 1.00 90.38 88 GLY A C 1
ATOM 712 O O . GLY A 1 88 ? 12.648 6.157 -21.681 1.00 90.38 88 GLY A O 1
ATOM 713 N N . GLY A 1 89 ? 12.858 5.523 -19.539 1.00 88.38 89 GLY A N 1
ATOM 714 C CA . GLY A 1 89 ? 14.175 4.903 -19.678 1.00 88.38 89 GLY A CA 1
ATOM 715 C C . GLY A 1 89 ? 14.177 3.805 -20.739 1.00 88.38 89 GLY A C 1
ATOM 716 O O . GLY A 1 89 ? 15.003 3.844 -21.648 1.00 88.38 89 GLY A O 1
ATOM 717 N N . TYR A 1 90 ? 13.183 2.912 -20.704 1.00 87.88 90 TYR A N 1
ATOM 718 C CA . TYR A 1 90 ? 12.986 1.878 -21.719 1.00 87.88 90 TYR A CA 1
ATOM 719 C C . TYR A 1 90 ? 12.930 2.458 -23.140 1.00 87.88 90 TYR A C 1
ATOM 721 O O . TYR A 1 90 ? 13.586 1.935 -24.040 1.00 87.88 90 TYR A O 1
ATOM 729 N N . THR A 1 91 ? 12.217 3.570 -23.367 1.00 86.25 91 THR A N 1
ATOM 730 C CA . THR A 1 91 ? 12.155 4.179 -24.711 1.00 86.25 91 THR A CA 1
ATOM 731 C C . THR A 1 91 ? 13.508 4.638 -25.251 1.00 86.25 91 THR A C 1
ATOM 733 O O . THR A 1 91 ? 13.691 4.645 -26.468 1.00 86.25 91 THR A O 1
ATOM 736 N N . ILE A 1 92 ? 14.456 4.976 -24.374 1.00 85.88 92 ILE A N 1
ATOM 737 C CA . ILE A 1 92 ? 15.806 5.401 -24.758 1.00 85.88 92 ILE A CA 1
ATOM 738 C C . ILE A 1 92 ? 16.655 4.183 -25.136 1.00 85.88 92 ILE A C 1
ATOM 740 O O . ILE A 1 92 ? 17.346 4.203 -26.153 1.00 85.88 92 ILE A O 1
ATOM 744 N N . VAL A 1 93 ? 16.586 3.107 -24.347 1.00 84.44 93 VAL A N 1
ATOM 745 C CA . VAL A 1 93 ? 17.454 1.929 -24.522 1.00 84.44 93 VAL A CA 1
ATOM 746 C C . VAL A 1 93 ? 16.915 0.889 -25.503 1.00 84.44 93 VAL A C 1
ATOM 748 O O . VAL A 1 93 ? 17.699 0.114 -26.045 1.00 84.44 93 VAL A O 1
ATOM 751 N N . ARG A 1 94 ? 15.608 0.884 -25.805 1.00 83.06 94 ARG A N 1
ATOM 752 C CA . ARG A 1 94 ? 14.966 -0.174 -26.612 1.00 83.06 94 ARG A CA 1
ATOM 753 C C . ARG A 1 94 ? 15.569 -0.384 -28.007 1.00 83.06 94 ARG A C 1
ATOM 755 O O . ARG A 1 94 ? 15.444 -1.472 -28.548 1.00 83.06 94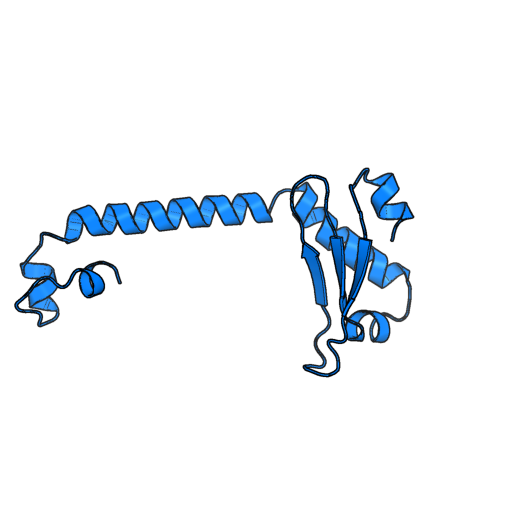 ARG A O 1
ATOM 762 N N . ASN A 1 95 ? 16.182 0.647 -28.592 1.00 82.94 95 ASN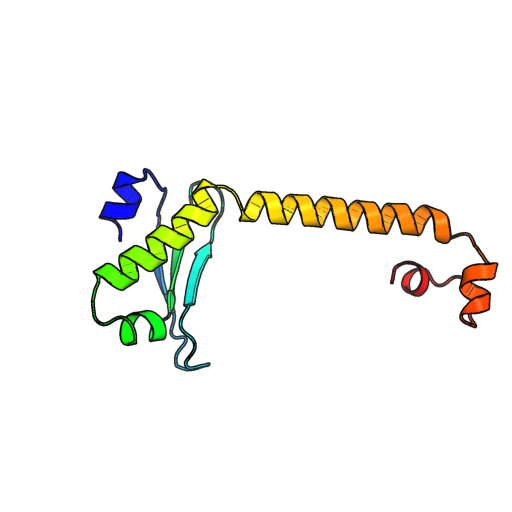 A N 1
ATOM 763 C CA . ASN A 1 95 ? 16.754 0.586 -29.942 1.00 82.94 95 ASN A CA 1
ATOM 764 C C . ASN A 1 95 ? 18.264 0.270 -29.938 1.00 82.94 95 ASN A C 1
ATOM 766 O O . ASN A 1 95 ? 18.853 0.137 -31.008 1.00 82.94 95 ASN A O 1
ATOM 770 N N . SER A 1 96 ? 18.911 0.190 -28.770 1.00 84.19 96 SER A N 1
ATOM 771 C CA . SER A 1 96 ? 20.362 0.001 -28.667 1.00 84.19 96 SER A CA 1
ATOM 772 C C . SER A 1 96 ? 20.735 -1.467 -28.853 1.00 84.19 96 SER A C 1
ATOM 774 O O . SER A 1 96 ? 20.649 -2.248 -27.916 1.00 84.19 96 SER A O 1
ATOM 776 N N . THR A 1 97 ? 21.163 -1.863 -30.052 1.00 83.25 97 THR A N 1
ATOM 777 C CA . THR A 1 97 ? 21.642 -3.230 -30.341 1.00 83.25 97 THR A CA 1
ATOM 778 C C . THR A 1 97 ? 22.809 -3.646 -29.448 1.00 83.25 97 THR A C 1
ATOM 780 O O . THR A 1 97 ? 22.815 -4.766 -28.945 1.00 83.25 97 THR A O 1
ATOM 783 N N . ASP A 1 98 ? 23.743 -2.731 -29.193 1.00 85.69 98 ASP A N 1
ATOM 784 C CA . ASP A 1 98 ? 24.979 -3.001 -28.449 1.00 85.69 98 ASP A CA 1
ATOM 785 C C . ASP A 1 98 ? 24.704 -3.375 -26.990 1.00 85.69 98 ASP A C 1
ATOM 787 O O . ASP A 1 98 ? 25.386 -4.227 -26.417 1.00 85.69 98 ASP A O 1
ATOM 791 N N . LEU A 1 99 ? 23.668 -2.777 -26.393 1.00 85.12 99 LEU A N 1
ATOM 792 C CA . LEU A 1 99 ? 23.237 -3.107 -25.041 1.00 85.12 99 LEU A CA 1
ATOM 793 C C . LEU A 1 99 ? 22.749 -4.559 -24.963 1.00 85.12 99 LEU A C 1
ATOM 795 O O . LEU A 1 99 ? 23.229 -5.313 -24.125 1.00 85.12 99 LEU A O 1
ATOM 799 N N . PHE A 1 100 ? 21.847 -4.972 -25.857 1.00 87.56 100 PHE A N 1
ATOM 800 C CA . PHE A 1 100 ? 21.318 -6.343 -25.874 1.00 87.56 100 PHE A CA 1
ATOM 801 C C . PHE A 1 100 ? 22.411 -7.369 -26.198 1.00 87.56 100 PHE A C 1
ATOM 803 O O . PHE A 1 100 ? 22.503 -8.398 -25.526 1.00 87.56 100 PHE A O 1
ATOM 810 N N . GLN A 1 101 ? 23.300 -7.055 -27.143 1.00 88.31 101 GLN A N 1
ATOM 811 C CA . GLN A 1 101 ? 24.433 -7.915 -27.487 1.00 88.31 101 GLN A CA 1
ATOM 812 C C . GLN A 1 101 ? 25.436 -8.067 -26.337 1.00 88.31 101 GLN A C 1
ATOM 814 O O . GLN A 1 101 ? 25.950 -9.164 -26.129 1.00 88.31 101 GLN A O 1
ATOM 819 N N . SER A 1 102 ? 25.663 -7.023 -25.532 1.00 89.06 102 SER A N 1
ATOM 820 C CA . SER A 1 102 ? 26.528 -7.109 -24.341 1.00 89.06 102 SER A CA 1
ATOM 821 C C . SER A 1 102 ? 26.004 -8.097 -23.291 1.00 89.06 102 SER A C 1
ATOM 823 O O . SER A 1 102 ? 26.785 -8.653 -22.522 1.00 89.06 102 SER A O 1
ATOM 825 N N . PHE A 1 103 ? 24.692 -8.353 -23.282 1.00 88.31 103 PHE A N 1
ATOM 826 C CA . PHE A 1 103 ? 24.049 -9.372 -22.449 1.00 88.31 103 PHE A CA 1
ATOM 827 C C . PHE A 1 103 ? 23.794 -10.697 -23.194 1.00 88.31 103 PHE A C 1
ATOM 829 O O . PHE A 1 103 ? 23.110 -11.572 -22.667 1.00 88.31 103 PHE A O 1
ATOM 836 N N . GLY A 1 104 ? 24.356 -10.871 -24.397 1.00 88.19 104 GLY A N 1
ATOM 837 C CA . GLY A 1 104 ? 24.285 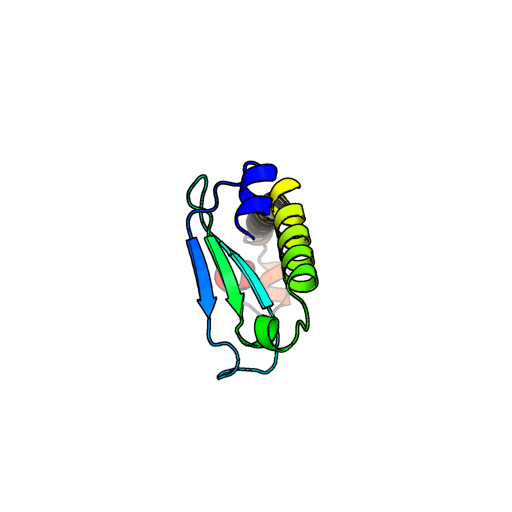-12.109 -25.179 1.00 88.19 104 GLY A CA 1
ATOM 838 C C . GLY A 1 104 ? 22.990 -12.305 -25.970 1.00 88.19 104 GLY A C 1
ATOM 839 O O . GLY A 1 104 ? 22.674 -13.434 -26.342 1.00 88.19 104 GLY A O 1
ATOM 840 N N . PHE A 1 105 ? 22.223 -11.240 -26.216 1.00 87.56 105 PHE A N 1
ATOM 841 C CA . PHE A 1 105 ? 21.008 -11.301 -27.026 1.00 87.56 105 PHE A CA 1
ATOM 842 C C . PHE A 1 105 ? 21.276 -10.834 -28.462 1.00 87.56 105 PHE A C 1
ATOM 844 O O . PHE A 1 105 ? 21.600 -9.673 -28.702 1.00 87.56 105 PHE A O 1
ATOM 851 N N . ASP A 1 106 ? 21.060 -11.734 -29.426 1.00 84.38 106 ASP A N 1
ATOM 852 C CA . ASP A 1 106 ? 21.159 -11.438 -30.869 1.00 84.38 106 ASP A CA 1
ATOM 853 C C . ASP A 1 106 ? 19.938 -10.681 -31.416 1.00 84.38 106 ASP A C 1
ATOM 855 O O . ASP A 1 106 ? 19.952 -10.135 -32.518 1.00 84.38 106 ASP A O 1
ATOM 859 N N . SER A 1 107 ? 18.856 -10.658 -30.641 1.00 82.75 107 SER A N 1
ATOM 860 C CA . SER A 1 107 ? 17.624 -9.928 -30.934 1.00 82.75 107 SER A CA 1
ATOM 861 C C . SER A 1 107 ? 17.337 -8.923 -29.818 1.00 82.75 107 SER A C 1
ATOM 863 O O . SER A 1 107 ? 18.032 -8.893 -28.805 1.00 82.75 107 SER A O 1
ATOM 865 N N . GLN A 1 108 ? 16.296 -8.103 -29.978 1.00 82.44 108 GLN A N 1
ATOM 866 C CA . GLN A 1 108 ? 15.857 -7.131 -28.970 1.00 82.44 108 GLN A CA 1
ATOM 867 C C . GLN A 1 108 ? 14.507 -7.563 -28.364 1.00 82.44 108 GLN A C 1
ATOM 869 O O . GLN A 1 108 ? 13.465 -7.007 -28.731 1.00 82.44 108 GLN A O 1
ATOM 874 N N . PRO A 1 109 ? 14.458 -8.579 -27.474 1.00 84.56 109 PRO A N 1
ATOM 875 C CA . PRO A 1 109 ? 13.207 -8.977 -26.846 1.00 84.56 109 PRO A CA 1
ATOM 876 C C . PRO A 1 109 ? 12.659 -7.839 -25.985 1.00 84.56 109 PRO A C 1
ATOM 878 O O . PRO A 1 109 ? 13.319 -7.360 -25.063 1.00 84.56 109 PRO A O 1
ATOM 881 N N . VAL A 1 110 ? 11.408 -7.454 -26.242 1.00 84.38 110 VAL A N 1
ATOM 882 C CA . VAL A 1 110 ? 10.717 -6.364 -25.530 1.00 84.38 110 VAL A CA 1
ATOM 883 C C . VAL A 1 110 ? 10.710 -6.579 -24.014 1.00 84.38 110 VAL A C 1
ATOM 885 O O . VAL A 1 110 ? 10.929 -5.632 -23.268 1.00 84.38 110 VAL A O 1
ATOM 888 N N . LEU A 1 111 ? 10.502 -7.821 -23.562 1.00 82.88 111 LEU A N 1
ATOM 889 C CA . LEU A 1 111 ? 10.472 -8.162 -22.139 1.00 82.88 111 LEU A CA 1
ATOM 890 C C . LEU A 1 111 ? 11.842 -7.985 -21.469 1.00 82.88 111 LEU A C 1
ATOM 892 O O . LEU A 1 111 ? 11.899 -7.466 -20.365 1.00 82.88 111 LEU A O 1
ATOM 896 N N . ILE A 1 112 ? 12.929 -8.377 -22.144 1.00 80.00 112 ILE A N 1
ATOM 897 C CA . ILE A 1 112 ? 14.297 -8.259 -21.614 1.00 80.00 112 ILE A CA 1
ATOM 898 C C . ILE A 1 112 ? 14.703 -6.791 -21.497 1.00 80.00 112 ILE A C 1
ATOM 900 O O . ILE A 1 112 ? 15.349 -6.419 -20.532 1.00 80.00 112 ILE A O 1
ATOM 904 N N . GLY A 1 113 ? 14.301 -5.948 -22.452 1.00 77.50 113 GLY A N 1
ATOM 905 C CA . GLY A 1 113 ? 14.609 -4.518 -22.392 1.00 77.50 113 GLY A CA 1
ATOM 906 C C . GLY A 1 113 ? 13.822 -3.748 -21.330 1.00 77.50 113 GLY A C 1
ATOM 907 O O . GLY A 1 113 ? 14.236 -2.656 -20.957 1.00 77.50 113 GLY A O 1
ATOM 908 N N . LEU A 1 114 ? 12.670 -4.273 -20.899 1.00 79.25 114 LEU A N 1
ATOM 909 C CA . LEU A 1 114 ? 11.779 -3.627 -19.932 1.00 79.25 114 LEU A CA 1
ATOM 910 C C . LEU A 1 114 ? 12.111 -3.985 -18.469 1.00 79.25 114 LEU A C 1
ATOM 912 O O . LEU A 1 114 ? 11.670 -3.271 -17.568 1.00 79.25 114 LEU A O 1
ATOM 916 N N . ILE A 1 115 ? 12.834 -5.087 -18.246 1.00 68.81 115 ILE A N 1
ATOM 917 C CA . ILE A 1 115 ? 13.309 -5.557 -16.931 1.00 68.81 115 ILE A CA 1
ATOM 918 C C . ILE A 1 115 ? 14.588 -4.808 -16.554 1.00 68.81 115 ILE A C 1
ATOM 920 O O . ILE A 1 115 ? 14.670 -4.380 -15.380 1.00 68.81 115 ILE A O 1
#

Radius of gyration: 22.62 Å; chains: 1; bounding box: 45×33×58 Å

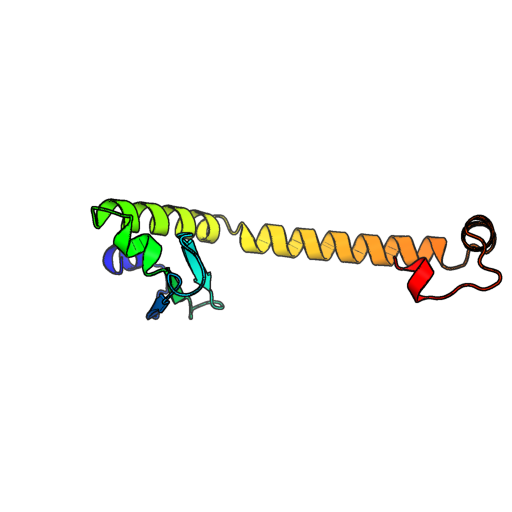Secondary structure (DSSP, 8-state):
-HHHHHHTT--EEEEEEE--TTT-S---EEEE-STT-EEEEEEHHHHHH-SSHHHHHHHHHHHHHHHHTTHHHHHHHHHHHHHHHHHHHHHHHTT-HHHHHHTT-SS--HHHHH-

Foldseek 3Di:
DVVVCVVVVNLEDEEEEDAPVVPDLDWDKAWDDDDNHIYIYGYPSNVVPDPDPVVVVVRVVVNVVCVVVVVVVVVVVVVVVVLVVLVVQLVVCQPPCVVCVVVVHNDRDSVVSSD

pLDDT: mean 84.74, std 5.04, range [68.81, 96.25]

InterPro domains:
  IPR001915 Peptidase M48 [PF01435] (1-104)

Sequence (115 aa):
IEKLASSLKFPLKKLFVVDGSTRSSHSNAYMYGFFKNKRIVLYDTLVQQCKNDEEIVAVIAHELGHRKLNHTVFTFIAMQILTLLQFGGYTIVRNSTDLFQSFGFDSQPVLIGLI

Organism: Pisum sativum (NCBI:txid3888)